Protein AF-A0A7V8ZRK7-F1 (afdb_monomer_lite)

Structure (mmCIF, N/CA/C/O backbone):
data_AF-A0A7V8ZRK7-F1
#
_entry.id   AF-A0A7V8ZRK7-F1
#
loop_
_atom_site.group_PDB
_atom_site.id
_atom_site.type_symbol
_atom_site.label_atom_id
_atom_site.label_alt_id
_atom_site.label_comp_id
_atom_site.label_asym_id
_atom_site.label_entity_id
_atom_site.label_seq_id
_atom_site.pdbx_PDB_ins_code
_atom_site.Cartn_x
_atom_site.Cartn_y
_atom_site.Cartn_z
_atom_site.occupancy
_atom_site.B_iso_or_equiv
_atom_site.auth_seq_id
_atom_site.auth_comp_id
_atom_site.auth_asym_id
_atom_site.auth_atom_id
_atom_site.pdbx_PDB_model_num
ATOM 1 N N . MET A 1 1 ? 13.285 -46.878 28.700 1.00 49.59 1 MET A N 1
ATOM 2 C CA . MET A 1 1 ? 12.291 -46.080 29.447 1.00 49.59 1 MET A CA 1
ATOM 3 C C . MET A 1 1 ? 12.129 -44.746 28.738 1.00 49.59 1 MET A C 1
ATOM 5 O O . MET A 1 1 ? 13.126 -44.226 28.260 1.00 49.59 1 MET A O 1
ATOM 9 N N . VAL A 1 2 ? 10.894 -44.238 28.729 1.00 45.53 2 VAL A N 1
ATOM 10 C CA . VAL A 1 2 ? 10.384 -42.991 28.126 1.00 45.53 2 VAL A CA 1
ATOM 11 C C . VAL A 1 2 ? 9.865 -43.122 26.686 1.00 45.53 2 VAL A C 1
ATOM 13 O O . VAL A 1 2 ? 10.533 -43.597 25.776 1.00 45.53 2 VAL A O 1
ATOM 16 N N . SER A 1 3 ? 8.589 -42.762 26.587 1.00 47.34 3 SER A N 1
ATOM 17 C CA . SER A 1 3 ? 7.546 -43.185 25.664 1.00 47.34 3 SER A CA 1
ATOM 18 C C . SER A 1 3 ? 7.633 -42.636 24.245 1.00 47.34 3 SER A C 1
ATOM 20 O O . SER A 1 3 ? 7.908 -41.455 24.042 1.00 47.34 3 SER A O 1
ATOM 22 N N . LEU A 1 4 ? 7.207 -43.460 23.279 1.00 54.72 4 LEU A N 1
ATOM 23 C CA . LEU A 1 4 ? 6.599 -42.964 22.046 1.00 54.72 4 LEU A CA 1
ATOM 24 C C . LEU A 1 4 ? 5.312 -42.211 22.409 1.00 54.72 4 LEU A C 1
ATOM 26 O O . LEU A 1 4 ? 4.334 -42.823 22.837 1.00 54.72 4 LEU A O 1
ATOM 30 N N . VAL A 1 5 ? 5.291 -40.894 22.222 1.00 57.84 5 VAL A N 1
ATOM 31 C CA . VAL A 1 5 ? 4.032 -40.149 22.133 1.00 57.84 5 VAL A CA 1
ATOM 32 C C . VAL A 1 5 ? 3.570 -40.247 20.684 1.00 57.84 5 VAL A C 1
ATOM 34 O O . VAL A 1 5 ? 4.053 -39.530 19.811 1.00 57.84 5 VAL A O 1
ATOM 37 N N . ALA A 1 6 ? 2.656 -41.179 20.422 1.00 55.97 6 ALA A N 1
ATOM 38 C CA . ALA A 1 6 ? 1.876 -41.192 19.195 1.00 55.97 6 ALA A CA 1
ATOM 39 C C . ALA A 1 6 ? 0.969 -39.952 19.202 1.00 55.97 6 ALA A C 1
ATOM 41 O O . ALA A 1 6 ? -0.041 -39.907 19.902 1.00 55.97 6 ALA A O 1
ATOM 42 N N . ALA A 1 7 ? 1.360 -38.912 18.468 1.00 58.16 7 ALA A N 1
ATOM 43 C CA . ALA A 1 7 ? 0.513 -37.753 18.244 1.00 58.16 7 ALA A CA 1
ATOM 44 C C . ALA A 1 7 ? -0.570 -38.136 17.227 1.00 58.16 7 ALA A C 1
ATOM 46 O O . ALA A 1 7 ? -0.363 -38.073 16.016 1.00 58.16 7 ALA A O 1
ATOM 47 N N . SER A 1 8 ? -1.720 -38.576 17.734 1.00 66.69 8 SER A N 1
ATOM 48 C CA . SER A 1 8 ? -2.946 -38.727 16.958 1.00 66.69 8 SER A CA 1
ATOM 49 C C . SER A 1 8 ? -3.304 -37.381 16.329 1.00 66.69 8 SER A C 1
ATOM 51 O O . SER A 1 8 ? -3.776 -36.472 17.010 1.00 66.69 8 SER A O 1
ATOM 53 N N . PHE A 1 9 ? -3.069 -37.245 15.025 1.00 63.53 9 PHE A N 1
ATOM 54 C CA . PHE A 1 9 ? -3.585 -36.136 14.229 1.00 63.53 9 PHE A CA 1
ATOM 55 C C . PHE A 1 9 ? -5.103 -36.322 14.119 1.00 63.53 9 PHE A C 1
ATOM 57 O O . PHE A 1 9 ? -5.605 -37.007 13.230 1.00 63.53 9 PHE A O 1
ATOM 64 N N . ALA A 1 10 ? -5.841 -35.783 15.090 1.00 66.94 10 ALA A N 1
ATOM 65 C CA . ALA A 1 10 ? -7.290 -35.709 15.013 1.00 66.94 10 ALA A CA 1
ATOM 66 C C . ALA A 1 10 ? -7.660 -34.907 13.757 1.00 66.94 10 ALA A C 1
ATOM 68 O O . ALA A 1 10 ? -7.196 -33.780 13.576 1.00 66.94 10 ALA A O 1
ATOM 69 N N . LEU A 1 11 ? -8.471 -35.502 12.879 1.00 69.69 11 LEU A N 1
ATOM 70 C CA . LEU A 1 11 ? -9.077 -34.813 11.743 1.00 69.69 11 LEU A CA 1
ATOM 71 C C . LEU A 1 11 ? -9.937 -33.667 12.285 1.00 69.69 11 LEU A C 1
ATOM 73 O O . LEU A 1 11 ? -11.059 -33.890 12.739 1.00 69.69 11 LEU A O 1
ATOM 77 N N . LEU A 1 12 ? -9.420 -32.438 12.245 1.00 70.31 12 LEU A N 1
ATOM 78 C CA . LEU A 1 12 ? -10.267 -31.267 12.413 1.00 70.31 12 LEU A CA 1
ATOM 79 C C . LEU A 1 12 ? -11.165 -31.163 11.171 1.00 70.31 12 LEU A C 1
ATOM 81 O O . LEU A 1 12 ? -10.638 -31.131 10.055 1.00 70.31 12 LEU A O 1
ATOM 85 N N . PRO A 1 13 ? -12.497 -31.084 11.328 1.00 64.69 13 PRO A N 1
ATOM 86 C CA . PRO A 1 13 ? -13.366 -30.742 10.218 1.00 64.69 13 PRO A CA 1
ATOM 87 C C . PRO A 1 13 ? -12.992 -29.340 9.731 1.00 64.69 13 PRO A C 1
ATOM 89 O O . PRO A 1 13 ? -12.973 -28.375 10.499 1.00 64.69 13 PRO A O 1
ATOM 92 N N . SER A 1 14 ? -12.669 -29.231 8.447 1.00 64.50 14 SER A N 1
ATOM 93 C CA . SER A 1 14 ? -12.507 -27.958 7.761 1.00 64.50 14 SER A CA 1
ATOM 94 C C . SER A 1 14 ? -13.852 -27.238 7.771 1.00 64.50 14 SER A C 1
ATOM 96 O O . SER A 1 14 ? -14.757 -27.562 7.003 1.00 64.50 14 SER A O 1
ATOM 98 N N . ALA A 1 15 ? -13.999 -26.260 8.666 1.00 63.34 15 ALA A N 1
ATOM 99 C CA . ALA A 1 15 ? -15.116 -25.332 8.599 1.00 63.34 15 ALA A CA 1
ATOM 100 C C . ALA A 1 15 ? -15.126 -24.689 7.198 1.00 63.34 15 ALA A C 1
ATOM 102 O O . ALA A 1 15 ? -14.070 -24.237 6.736 1.00 63.34 15 ALA A O 1
ATOM 103 N N . PRO A 1 16 ? -16.273 -24.642 6.498 1.00 58.50 16 PRO A N 1
ATOM 104 C CA . PRO A 1 16 ? -16.356 -23.936 5.233 1.00 58.50 16 PRO A CA 1
ATOM 105 C C . PRO A 1 16 ? -16.044 -22.464 5.502 1.00 58.50 16 PRO A C 1
ATOM 107 O O . PRO A 1 16 ? -16.762 -21.785 6.238 1.00 58.50 16 PRO A O 1
ATOM 110 N N . TYR A 1 17 ? -14.939 -21.976 4.935 1.00 57.72 17 TYR A N 1
ATOM 111 C CA . TYR A 1 17 ? -14.633 -20.552 4.930 1.00 57.72 17 TYR A CA 1
ATOM 112 C C . TYR A 1 17 ? -15.830 -19.827 4.310 1.00 57.72 17 TYR A C 1
ATOM 114 O O . TYR A 1 17 ? -16.193 -20.096 3.168 1.00 57.72 17 TYR A O 1
ATOM 122 N N . ALA A 1 18 ? -16.460 -18.984 5.129 1.00 52.59 18 ALA A N 1
ATOM 123 C CA . ALA A 1 18 ? -17.659 -18.196 4.872 1.00 52.59 18 ALA A CA 1
ATOM 124 C C . ALA A 1 18 ? -18.048 -18.056 3.387 1.00 52.59 18 ALA A C 1
ATOM 126 O O . ALA A 1 18 ? -17.406 -17.347 2.610 1.00 52.59 18 ALA A O 1
ATOM 127 N N . GLN A 1 19 ? -19.160 -18.694 3.025 1.00 58.88 19 GLN A N 1
ATOM 128 C CA . GLN A 1 19 ? -19.953 -18.317 1.861 1.00 58.88 19 GLN A CA 1
ATOM 129 C C . GLN A 1 19 ? -20.566 -16.933 2.135 1.00 58.88 19 GLN A C 1
ATOM 131 O O . GLN A 1 19 ? -21.125 -16.716 3.208 1.00 58.88 19 GLN A O 1
ATOM 136 N N . GLY A 1 20 ? -20.496 -16.017 1.166 1.00 57.62 20 GLY A N 1
ATOM 137 C CA . GLY A 1 20 ? -21.382 -14.849 1.145 1.00 57.62 20 GLY A CA 1
ATOM 138 C C . GLY A 1 20 ? -20.739 -13.506 1.475 1.00 57.62 20 GLY A C 1
ATOM 139 O O . GLY A 1 20 ? -21.138 -12.831 2.413 1.00 57.62 20 GLY A O 1
ATOM 140 N N . MET A 1 21 ? -19.818 -13.061 0.626 1.00 56.84 21 MET A N 1
ATOM 141 C CA . MET A 1 21 ? -19.810 -11.656 0.222 1.00 56.84 21 MET A CA 1
ATOM 142 C C . MET A 1 21 ? -19.753 -11.662 -1.300 1.00 56.84 21 MET A C 1
ATOM 144 O O . MET A 1 21 ? -18.670 -11.749 -1.878 1.00 56.84 21 MET A O 1
ATOM 148 N N . GLU A 1 22 ? -20.909 -11.600 -1.960 1.00 65.38 22 GLU A N 1
ATOM 149 C CA . GLU A 1 22 ? -20.957 -11.230 -3.374 1.00 65.38 22 GLU A CA 1
ATOM 150 C C . GLU A 1 22 ? -20.528 -9.763 -3.465 1.00 65.38 22 GLU A C 1
ATOM 152 O O . GLU A 1 22 ? -21.320 -8.820 -3.423 1.00 65.38 22 GLU A O 1
ATOM 157 N N . GLY A 1 23 ? -19.213 -9.555 -3.469 1.00 68.25 23 GLY A N 1
ATOM 158 C CA . GLY A 1 23 ? -18.635 -8.249 -3.7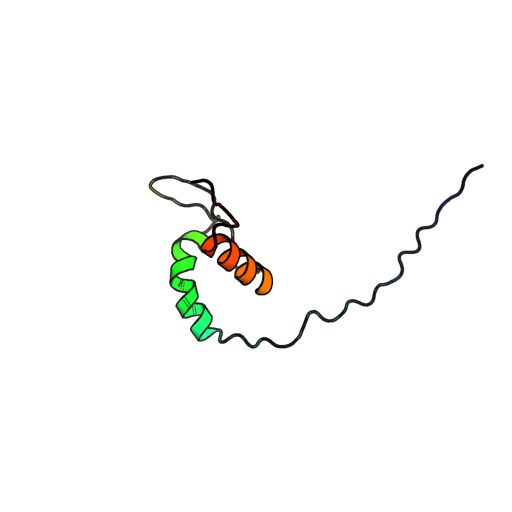02 1.00 68.25 23 GLY A CA 1
ATOM 159 C C . GLY A 1 23 ? -19.127 -7.732 -5.049 1.00 68.25 23 GLY A C 1
ATOM 160 O O . GLY A 1 23 ? -19.221 -8.477 -6.023 1.00 68.25 23 GLY A O 1
ATOM 161 N N . ARG A 1 24 ? -19.422 -6.432 -5.127 1.00 84.94 24 ARG A N 1
ATOM 162 C CA . ARG A 1 24 ? -19.774 -5.779 -6.393 1.00 84.94 24 ARG A CA 1
ATOM 163 C C . ARG A 1 24 ? -18.532 -5.719 -7.280 1.00 84.94 24 ARG A C 1
ATOM 165 O O . ARG A 1 24 ? -17.831 -4.712 -7.275 1.00 84.94 24 ARG A O 1
ATOM 172 N N . ALA A 1 25 ? -18.237 -6.796 -8.007 1.00 84.56 25 ALA A N 1
ATOM 173 C CA . ALA A 1 25 ? -16.979 -6.972 -8.733 1.00 84.56 25 ALA A CA 1
ATOM 174 C C . ALA A 1 25 ? -16.685 -5.812 -9.697 1.00 84.56 25 ALA A C 1
ATOM 176 O O . ALA A 1 25 ? -15.574 -5.291 -9.703 1.00 84.56 25 ALA A O 1
ATOM 177 N N . ALA A 1 26 ? -17.697 -5.341 -10.432 1.00 88.25 26 ALA A N 1
ATOM 178 C CA . ALA A 1 26 ? -17.559 -4.203 -11.343 1.00 88.25 26 ALA A CA 1
ATOM 179 C C . ALA A 1 26 ? -17.178 -2.899 -10.616 1.00 88.25 26 ALA A C 1
ATOM 181 O O . ALA A 1 26 ? -16.312 -2.153 -11.068 1.00 88.25 26 ALA A O 1
ATOM 182 N N . GLU A 1 27 ? -17.787 -2.637 -9.460 1.00 89.12 27 GLU A N 1
ATOM 183 C CA . GLU A 1 27 ? -17.479 -1.467 -8.633 1.00 89.12 27 GLU A CA 1
ATOM 184 C C . GLU A 1 27 ? -16.107 -1.600 -7.954 1.00 89.12 27 GLU A C 1
ATOM 186 O O . GLU A 1 27 ? -15.334 -0.644 -7.885 1.00 89.12 27 GLU A O 1
ATOM 191 N N . GLY A 1 28 ? -15.773 -2.807 -7.494 1.00 87.12 28 GLY A N 1
ATOM 192 C CA . GLY A 1 28 ? -14.456 -3.135 -6.957 1.00 87.12 28 GLY A CA 1
ATOM 193 C C . GLY A 1 28 ? -13.354 -2.919 -7.992 1.00 87.12 28 GLY A C 1
ATOM 194 O O . GLY A 1 28 ? -12.338 -2.309 -7.674 1.00 87.12 28 GLY A O 1
ATOM 195 N N . ALA A 1 29 ? -13.574 -3.331 -9.243 1.00 87.88 29 ALA A N 1
ATOM 196 C CA . ALA A 1 29 ? -12.635 -3.114 -10.340 1.00 87.88 29 ALA A CA 1
ATOM 197 C C . ALA A 1 29 ? -12.392 -1.620 -10.602 1.00 87.88 29 ALA A C 1
ATOM 199 O O . ALA A 1 29 ? -11.240 -1.200 -10.718 1.00 87.88 29 ALA A O 1
ATOM 200 N N . ARG A 1 30 ? -13.454 -0.800 -10.611 1.00 90.81 30 ARG A N 1
ATOM 201 C CA . ARG A 1 30 ? -13.338 0.661 -10.762 1.00 90.81 30 ARG A CA 1
ATOM 202 C C . ARG A 1 30 ? -12.489 1.277 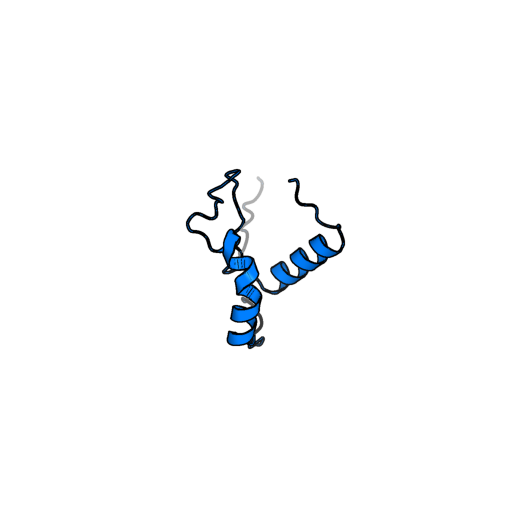-9.653 1.00 90.81 30 ARG A C 1
ATOM 204 O O . ARG A 1 30 ? -11.562 2.025 -9.946 1.00 90.81 30 ARG A O 1
ATOM 211 N N . LYS A 1 31 ? -12.748 0.919 -8.393 1.00 89.75 31 LYS A N 1
ATOM 212 C CA . LYS A 1 31 ? -11.978 1.408 -7.236 1.00 89.75 31 LYS A CA 1
ATOM 213 C C . LYS A 1 31 ? -10.526 0.925 -7.234 1.00 89.75 31 LYS A C 1
ATOM 215 O O . LYS A 1 31 ? -9.631 1.694 -6.902 1.00 89.75 31 LYS A O 1
ATOM 220 N N . ASN A 1 32 ? -10.287 -0.318 -7.646 1.00 90.00 32 ASN A N 1
ATOM 221 C CA . ASN A 1 32 ? -8.952 -0.918 -7.679 1.00 90.00 32 ASN A CA 1
ATOM 222 C C . ASN A 1 32 ? -8.041 -0.343 -8.774 1.00 90.00 32 ASN A C 1
ATOM 224 O O . ASN A 1 32 ? -6.830 -0.557 -8.709 1.00 90.00 32 ASN A O 1
ATOM 228 N N . SER A 1 33 ? -8.581 0.387 -9.756 1.00 90.75 33 SER A N 1
ATOM 229 C CA . SER A 1 33 ? -7.793 0.988 -10.845 1.00 90.75 33 SER A CA 1
ATOM 230 C C . SER A 1 33 ? -6.648 1.874 -10.337 1.00 90.75 33 SER A C 1
ATOM 232 O O . SER A 1 33 ? -5.528 1.770 -10.831 1.00 90.75 33 SER A O 1
ATOM 234 N N . ALA A 1 34 ? -6.884 2.654 -9.278 1.00 90.25 34 ALA A N 1
ATOM 235 C CA . ALA A 1 34 ? -5.866 3.497 -8.651 1.00 90.25 34 ALA A CA 1
ATOM 236 C C . ALA A 1 34 ? -4.745 2.690 -7.966 1.00 90.25 34 ALA A C 1
ATOM 238 O O . ALA A 1 34 ? -3.628 3.174 -7.815 1.00 90.25 34 ALA A O 1
ATOM 239 N N . CYS A 1 35 ? -5.027 1.454 -7.550 1.00 91.88 35 CYS A N 1
ATOM 240 C CA . CYS A 1 35 ? -4.069 0.586 -6.864 1.00 91.88 35 CYS A CA 1
ATOM 241 C C . CYS A 1 35 ? -3.224 -0.223 -7.857 1.00 91.88 35 CYS A C 1
ATOM 243 O O . CYS A 1 35 ? -2.049 -0.505 -7.608 1.00 91.88 35 CYS A O 1
ATOM 245 N N . ALA A 1 36 ? -3.830 -0.608 -8.984 1.00 90.75 36 ALA A N 1
ATOM 246 C CA . ALA A 1 36 ? -3.222 -1.479 -9.984 1.00 90.75 36 ALA A CA 1
ATOM 247 C C . ALA A 1 36 ? -1.958 -0.875 -10.614 1.00 90.75 36 ALA A C 1
ATOM 249 O O . ALA A 1 36 ? -1.061 -1.630 -10.979 1.00 90.75 36 ALA A O 1
ATOM 250 N N . GLY A 1 37 ? -1.851 0.458 -10.661 1.00 88.12 37 GLY A N 1
ATOM 251 C CA . GLY A 1 37 ? -0.693 1.157 -11.221 1.00 88.12 37 GLY A CA 1
ATOM 252 C C . GLY A 1 37 ? 0.645 0.732 -10.611 1.00 88.12 37 GLY A C 1
ATOM 253 O O . GLY A 1 37 ? 1.612 0.597 -11.345 1.00 88.12 37 GLY A O 1
ATOM 254 N N . CYS A 1 38 ? 0.691 0.447 -9.305 1.00 90.31 38 CYS A N 1
ATOM 255 C CA . CYS A 1 38 ? 1.903 -0.052 -8.642 1.00 90.31 38 CYS A CA 1
ATOM 256 C C . CYS A 1 38 ? 1.799 -1.538 -8.270 1.00 90.31 38 CYS A C 1
ATOM 258 O O . CYS A 1 38 ? 2.776 -2.275 -8.363 1.00 90.31 38 CYS A O 1
ATOM 260 N N . HIS A 1 39 ? 0.619 -1.997 -7.844 1.00 92.88 39 HIS A N 1
ATOM 261 C CA . HIS A 1 39 ? 0.430 -3.348 -7.298 1.00 92.88 39 HIS A CA 1
ATOM 262 C C . HIS A 1 39 ? 0.067 -4.41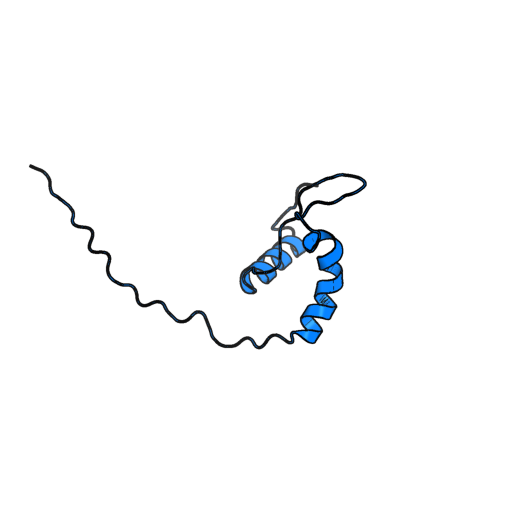0 -8.348 1.00 92.88 39 HIS A C 1
ATOM 264 O O . HIS A 1 39 ? -0.021 -5.594 -8.013 1.00 92.88 39 HIS A O 1
ATOM 270 N N . GLY A 1 40 ? -0.180 -3.994 -9.593 1.00 89.75 40 GLY A N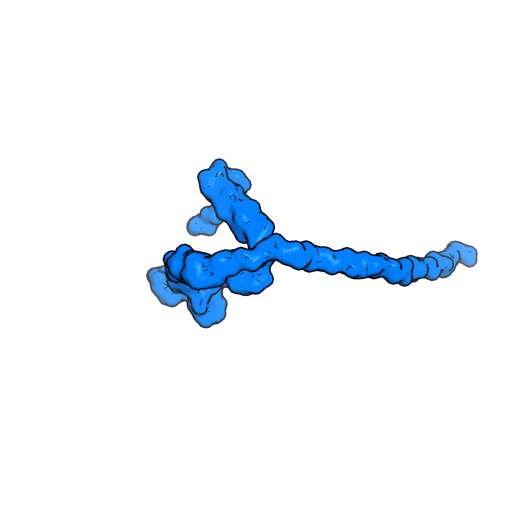 1
ATOM 271 C CA . GLY A 1 40 ? -0.528 -4.855 -10.724 1.00 89.75 40 GLY A CA 1
ATOM 272 C C . GLY A 1 40 ? 0.584 -5.021 -11.761 1.00 89.75 40 GLY A C 1
ATOM 273 O O . GLY A 1 40 ? 0.371 -5.728 -12.739 1.00 89.75 40 GLY A O 1
ATOM 274 N N . ILE A 1 41 ? 1.748 -4.389 -11.561 1.00 90.25 41 ILE A N 1
ATOM 275 C CA . ILE A 1 41 ? 2.899 -4.511 -12.465 1.00 90.25 41 ILE A CA 1
ATOM 276 C C . ILE A 1 41 ? 3.470 -5.931 -12.380 1.00 90.25 41 ILE A C 1
ATOM 278 O O . ILE A 1 41 ? 3.568 -6.513 -11.294 1.00 90.25 41 ILE A O 1
ATOM 282 N N . GLU A 1 42 ? 3.885 -6.473 -13.522 1.00 88.19 42 GLU A N 1
ATOM 283 C CA . GLU A 1 42 ? 4.616 -7.735 -13.587 1.00 88.19 42 GLU A CA 1
ATOM 284 C C . GLU A 1 42 ? 5.874 -7.701 -12.702 1.00 88.19 42 GLU A C 1
ATOM 286 O O . GLU A 1 42 ? 6.617 -6.721 -12.655 1.00 88.19 42 GLU A O 1
ATOM 291 N N . GLY A 1 43 ? 6.084 -8.766 -11.926 1.00 90.00 43 GLY A N 1
ATOM 292 C CA . GLY A 1 43 ? 7.190 -8.853 -10.971 1.00 90.00 43 GLY A CA 1
ATOM 293 C C . GLY A 1 43 ? 7.044 -7.971 -9.725 1.00 90.00 43 GLY A C 1
ATOM 294 O O . GLY A 1 43 ? 7.903 -8.046 -8.850 1.00 90.00 43 GLY A O 1
ATOM 295 N N . TRP A 1 44 ? 5.967 -7.182 -9.609 1.00 92.62 44 TRP A N 1
ATOM 296 C CA . TRP A 1 44 ? 5.657 -6.306 -8.474 1.00 92.62 44 TRP A CA 1
ATOM 297 C C . TRP A 1 44 ? 6.821 -5.399 -8.066 1.00 92.62 44 TRP A C 1
ATOM 299 O O . TRP A 1 44 ? 7.197 -5.307 -6.897 1.00 92.62 44 TRP A O 1
ATOM 309 N N . ARG A 1 45 ? 7.425 -4.736 -9.051 1.00 90.38 45 ARG A N 1
ATOM 310 C CA . ARG A 1 45 ? 8.506 -3.771 -8.846 1.00 90.38 45 ARG A CA 1
ATOM 311 C C . ARG A 1 45 ? 8.232 -2.513 -9.654 1.00 90.38 45 ARG A C 1
ATOM 313 O O . ARG A 1 45 ? 7.758 -2.589 -10.783 1.00 90.38 45 ARG A O 1
ATOM 320 N N . THR A 1 46 ? 8.537 -1.357 -9.081 1.00 88.44 46 THR A N 1
ATOM 321 C CA . THR A 1 46 ? 8.475 -0.082 -9.8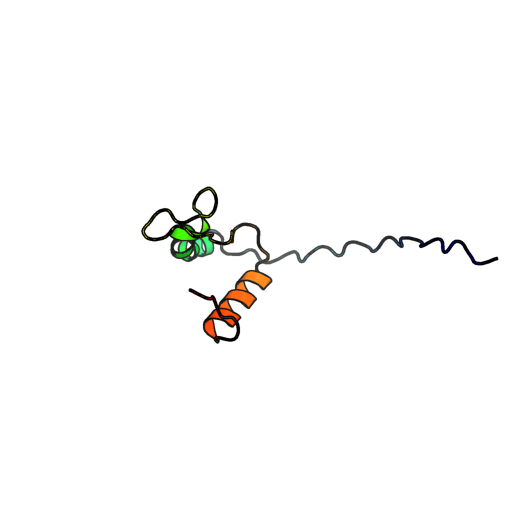06 1.00 88.44 46 THR A CA 1
ATOM 322 C C . THR A 1 46 ? 9.641 0.049 -10.788 1.00 88.44 46 THR A C 1
ATOM 324 O O . THR A 1 46 ? 10.716 -0.503 -10.557 1.00 88.44 46 THR A O 1
ATOM 327 N N . ALA A 1 47 ? 9.443 0.794 -11.880 1.00 81.06 47 ALA A N 1
ATOM 328 C CA . ALA A 1 47 ? 10.461 0.975 -12.921 1.00 81.06 47 ALA A CA 1
ATOM 329 C C . ALA A 1 47 ? 11.236 2.308 -12.819 1.00 81.06 47 ALA A C 1
ATOM 331 O O . ALA A 1 47 ? 12.407 2.355 -13.180 1.00 81.06 47 ALA A O 1
ATOM 332 N N . TYR A 1 48 ? 10.619 3.390 -12.321 1.00 79.19 48 TYR A N 1
ATOM 333 C CA . TYR A 1 48 ? 11.219 4.733 -12.256 1.00 79.19 48 TYR A CA 1
ATOM 334 C C . TYR A 1 48 ? 10.497 5.608 -11.209 1.00 79.19 48 TYR A C 1
ATOM 336 O O . TYR A 1 48 ? 9.298 5.408 -11.004 1.00 79.19 48 TYR A O 1
ATOM 344 N N . PRO A 1 49 ? 11.155 6.586 -10.550 1.00 78.69 49 PRO A N 1
ATOM 345 C CA . PRO A 1 49 ? 12.594 6.889 -10.570 1.00 78.69 49 PRO A CA 1
ATOM 346 C C . PRO A 1 49 ? 13.432 5.990 -9.653 1.00 78.69 49 PRO A C 1
ATOM 348 O O . PRO A 1 49 ? 14.638 5.875 -9.839 1.00 78.69 49 PRO A O 1
ATOM 351 N N . LYS A 1 50 ? 12.809 5.329 -8.673 1.00 84.94 50 LYS A N 1
ATOM 352 C CA . LYS A 1 50 ? 13.471 4.395 -7.757 1.00 84.94 50 LYS A CA 1
ATOM 353 C C . LYS A 1 50 ? 12.809 3.033 -7.891 1.00 84.94 50 LYS A C 1
ATOM 355 O O . LYS A 1 50 ? 11.587 2.935 -7.785 1.00 84.94 50 LYS A O 1
ATOM 360 N N . VAL A 1 51 ? 13.616 2.002 -8.120 1.00 87.69 51 VAL A N 1
ATOM 361 C CA . V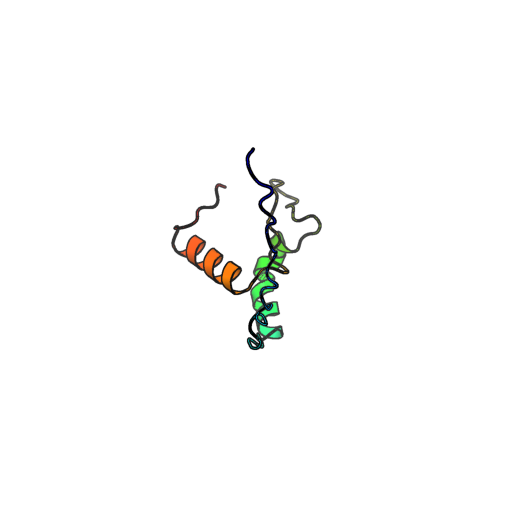AL A 1 51 ? 13.153 0.613 -8.183 1.00 87.69 51 VAL A CA 1
ATOM 362 C C . VAL A 1 51 ? 13.002 0.089 -6.762 1.00 87.69 51 VAL A C 1
ATOM 364 O O . VAL A 1 51 ? 13.977 0.015 -6.014 1.00 87.69 51 VAL A O 1
ATOM 367 N N . TYR A 1 52 ? 11.792 -0.303 -6.393 1.00 87.94 52 TYR A N 1
ATOM 368 C CA . TYR A 1 52 ? 11.511 -0.982 -5.134 1.00 87.94 52 TYR A CA 1
ATOM 369 C C . TYR A 1 52 ? 10.420 -2.031 -5.323 1.00 87.94 52 TYR A C 1
ATOM 371 O O . TYR A 1 52 ? 9.649 -1.993 -6.284 1.00 87.94 52 TYR A O 1
ATOM 379 N N . SER A 1 53 ? 10.392 -3.000 -4.409 1.00 90.62 53 SER A N 1
ATOM 380 C CA . SER A 1 53 ? 9.373 -4.045 -4.399 1.00 90.62 53 SER A CA 1
ATOM 381 C C . SER A 1 53 ? 8.054 -3.496 -3.872 1.00 90.62 53 SER A C 1
ATOM 383 O O . SER A 1 53 ? 8.003 -2.825 -2.842 1.00 90.62 53 SER A O 1
ATOM 385 N N . VAL A 1 54 ? 6.979 -3.840 -4.563 1.00 91.38 54 VAL A N 1
ATOM 386 C CA . VAL A 1 54 ? 5.601 -3.525 -4.217 1.00 91.38 54 VAL A CA 1
ATOM 387 C C . VAL A 1 54 ? 4.918 -4.839 -3.818 1.00 91.38 54 VAL A C 1
ATOM 389 O O . VAL A 1 54 ? 5.154 -5.869 -4.440 1.00 91.38 54 VAL A O 1
ATOM 392 N N . PRO A 1 55 ? 4.093 -4.887 -2.766 1.00 91.69 55 PRO A N 1
ATOM 393 C CA . PRO A 1 55 ? 3.412 -6.125 -2.402 1.00 91.69 55 PRO A CA 1
ATOM 394 C C . PRO A 1 55 ? 2.267 -6.446 -3.372 1.00 91.69 55 PRO A C 1
ATOM 396 O O . PRO A 1 55 ? 1.508 -5.563 -3.775 1.00 91.69 55 PRO A O 1
ATOM 399 N N . LYS A 1 56 ? 2.073 -7.728 -3.687 1.00 92.50 56 LYS A N 1
ATOM 400 C CA . LYS A 1 56 ? 0.902 -8.203 -4.436 1.00 92.50 56 LYS A CA 1
ATOM 401 C C . LYS A 1 56 ? -0.366 -8.096 -3.580 1.00 92.50 56 LYS A C 1
ATOM 403 O O . LYS A 1 56 ? -0.427 -8.661 -2.492 1.00 92.50 56 LYS A O 1
ATOM 408 N N . ILE A 1 57 ? -1.397 -7.422 -4.098 1.00 92.06 57 ILE A N 1
ATOM 409 C CA . ILE A 1 57 ? -2.718 -7.316 -3.441 1.00 92.06 57 ILE A CA 1
ATOM 410 C C . ILE A 1 57 ? -3.672 -8.432 -3.899 1.00 92.06 57 ILE A C 1
ATOM 412 O O . ILE A 1 57 ? -4.461 -8.947 -3.108 1.00 92.06 57 ILE A O 1
ATOM 416 N N . GLY A 1 58 ? -3.613 -8.812 -5.179 1.00 89.12 58 GLY A N 1
ATOM 417 C CA . GLY A 1 58 ? -4.511 -9.815 -5.755 1.00 89.12 58 GLY A CA 1
ATOM 418 C C . GLY A 1 58 ? -4.365 -11.188 -5.090 1.00 89.12 58 GLY A C 1
ATOM 419 O O . GLY A 1 58 ? -3.252 -11.698 -4.961 1.00 89.12 58 GLY A O 1
ATOM 420 N N . GLY A 1 59 ? -5.495 -11.788 -4.704 1.00 89.00 59 GLY A N 1
ATOM 421 C CA . GLY A 1 59 ? -5.554 -13.086 -4.017 1.00 89.00 59 GLY A CA 1
ATOM 422 C C . GLY A 1 59 ? -5.490 -13.012 -2.488 1.00 89.00 59 GLY A C 1
ATOM 423 O O . GLY A 1 59 ? -5.548 -14.047 -1.835 1.00 89.00 59 GLY A O 1
ATOM 424 N N . GLN A 1 60 ? -5.385 -11.816 -1.904 1.00 92.19 60 GLN A N 1
ATOM 425 C CA . GLN A 1 60 ? -5.393 -11.639 -0.453 1.00 92.19 60 GLN A CA 1
ATOM 426 C C . GLN A 1 60 ? -6.818 -11.666 0.127 1.00 92.19 60 GLN A C 1
ATOM 428 O O . GLN A 1 60 ? -7.781 -11.255 -0.523 1.00 92.19 60 GLN A O 1
ATOM 433 N N . HIS A 1 61 ? -6.952 -12.094 1.384 1.00 91.44 61 HIS A N 1
ATOM 434 C CA . HIS A 1 61 ? -8.224 -12.081 2.100 1.00 91.44 61 HIS A CA 1
ATOM 435 C C . HIS A 1 61 ? -8.773 -10.655 2.243 1.00 91.44 61 HIS A C 1
ATOM 437 O O . HIS A 1 61 ? -8.065 -9.732 2.657 1.00 91.44 61 HIS A O 1
ATOM 443 N N . ALA A 1 62 ? -10.069 -10.482 1.975 1.00 89.19 62 ALA A N 1
ATOM 444 C CA . ALA A 1 62 ? -10.729 -9.180 2.060 1.00 89.19 62 ALA A CA 1
ATOM 445 C C . ALA A 1 62 ? -10.590 -8.537 3.453 1.00 89.19 62 ALA A C 1
ATOM 447 O O . ALA A 1 62 ? -10.307 -7.344 3.561 1.00 89.19 62 ALA A O 1
ATOM 448 N N . SER A 1 63 ? -10.721 -9.331 4.522 1.00 93.25 63 SER A N 1
ATOM 449 C CA . SER A 1 63 ? -10.562 -8.868 5.906 1.00 93.25 63 SER A CA 1
ATOM 450 C C . SER A 1 63 ? -9.164 -8.311 6.180 1.00 93.25 63 SER A C 1
ATOM 452 O O . SER A 1 63 ? -9.038 -7.270 6.825 1.00 93.25 63 SER A O 1
ATOM 454 N N . TYR A 1 64 ? -8.122 -8.949 5.639 1.00 94.62 64 TYR A N 1
ATOM 455 C CA . TYR A 1 64 ? -6.747 -8.474 5.767 1.00 94.62 64 TYR A CA 1
ATOM 456 C C . TYR A 1 64 ? -6.551 -7.132 5.062 1.00 94.62 64 TYR A C 1
ATOM 458 O O . TYR A 1 64 ? -5.995 -6.208 5.652 1.00 94.62 64 TYR A O 1
ATOM 466 N N . ILE A 1 65 ? -7.038 -6.996 3.824 1.00 92.88 65 ILE A N 1
ATOM 467 C CA . ILE A 1 65 ? -6.926 -5.741 3.069 1.00 92.88 65 ILE A CA 1
ATOM 468 C C . ILE A 1 65 ? -7.629 -4.602 3.813 1.00 92.88 65 ILE A C 1
ATOM 470 O O . ILE A 1 65 ? -7.046 -3.535 3.995 1.00 92.88 65 ILE A O 1
ATOM 474 N N . VAL A 1 66 ? -8.840 -4.841 4.324 1.00 93.88 66 VAL A N 1
ATOM 475 C CA . VAL A 1 66 ? -9.571 -3.851 5.127 1.00 93.88 66 VAL A CA 1
ATOM 476 C C . VAL A 1 66 ? -8.796 -3.474 6.393 1.00 93.88 66 VAL A C 1
ATOM 478 O O . VAL A 1 66 ? -8.671 -2.286 6.695 1.00 93.88 66 VAL A O 1
ATOM 481 N N . ALA A 1 67 ? -8.262 -4.452 7.128 1.00 97.38 67 ALA A N 1
ATOM 482 C CA . ALA A 1 67 ? -7.491 -4.201 8.344 1.00 97.38 67 ALA A CA 1
ATOM 483 C C . ALA A 1 67 ? -6.209 -3.400 8.058 1.00 97.38 67 ALA A C 1
ATOM 485 O O . ALA A 1 67 ? -5.931 -2.418 8.745 1.00 97.38 67 ALA A O 1
ATOM 486 N N . ALA A 1 68 ? -5.466 -3.766 7.011 1.00 95.75 68 ALA A N 1
ATOM 487 C CA . ALA A 1 68 ? -4.241 -3.083 6.615 1.00 95.75 68 ALA A CA 1
ATOM 488 C C . ALA A 1 68 ? -4.506 -1.626 6.210 1.00 95.75 68 ALA A C 1
ATOM 490 O O . ALA A 1 68 ? -3.834 -0.729 6.715 1.00 95.75 68 ALA A O 1
ATOM 491 N N . LEU A 1 69 ? -5.514 -1.371 5.367 1.00 94.50 69 LEU A N 1
ATOM 492 C CA . LEU A 1 69 ? -5.880 -0.014 4.947 1.00 94.50 69 LEU A CA 1
ATOM 493 C C . LEU A 1 69 ? -6.295 0.863 6.134 1.00 94.50 69 LEU A C 1
ATOM 495 O O . LEU A 1 69 ? -5.892 2.023 6.210 1.00 94.50 69 LEU A O 1
ATOM 499 N N . LYS A 1 70 ? -7.062 0.313 7.085 1.00 97.69 70 LYS A N 1
ATOM 500 C CA . LYS A 1 70 ? -7.423 1.026 8.319 1.00 97.69 70 LYS A CA 1
ATOM 501 C C . LYS A 1 70 ? -6.190 1.370 9.153 1.00 97.69 70 LYS A C 1
ATOM 503 O O . LYS A 1 70 ? -6.095 2.501 9.616 1.00 97.69 70 LYS A O 1
ATOM 508 N N . ALA A 1 71 ? -5.254 0.434 9.302 1.00 98.00 71 ALA A N 1
ATOM 509 C CA . ALA A 1 71 ? -4.032 0.648 10.073 1.00 98.00 71 ALA A CA 1
ATOM 510 C C . ALA A 1 71 ? -3.097 1.688 9.431 1.00 98.00 71 ALA A C 1
ATOM 512 O O . ALA A 1 71 ? -2.510 2.493 10.148 1.00 98.00 71 ALA A O 1
ATOM 513 N N . TYR A 1 72 ? -2.991 1.719 8.097 1.00 95.75 72 TYR A N 1
ATOM 514 C CA . TYR A 1 72 ? -2.266 2.785 7.397 1.00 95.75 72 TYR A CA 1
ATOM 515 C C . TYR A 1 72 ? -2.959 4.139 7.564 1.00 95.75 72 TYR A C 1
ATOM 517 O O . TYR A 1 72 ? -2.307 5.127 7.885 1.00 95.75 72 TYR A O 1
ATOM 525 N N . LYS A 1 73 ? -4.291 4.188 7.416 1.00 96.00 73 LYS A N 1
ATOM 526 C CA . LYS A 1 73 ? -5.070 5.423 7.581 1.00 96.00 73 LYS A CA 1
ATOM 527 C C . LYS A 1 73 ? -4.967 6.002 8.996 1.00 96.00 73 LYS A C 1
ATOM 529 O O . LYS A 1 73 ? -4.959 7.218 9.142 1.00 96.00 73 LYS A O 1
ATOM 534 N N . SER A 1 74 ? -4.924 5.155 10.025 1.00 97.88 74 SER A N 1
ATOM 535 C CA . SER A 1 74 ? -4.796 5.595 11.419 1.00 97.88 74 SER A CA 1
ATOM 536 C C . SER A 1 74 ? -3.355 5.873 11.853 1.00 97.88 74 SER A C 1
ATOM 538 O O . SER A 1 74 ? -3.150 6.332 12.972 1.00 97.88 74 SER A O 1
ATOM 540 N N . GLY A 1 75 ? -2.358 5.547 11.025 1.00 96.19 75 GLY A N 1
ATOM 541 C CA . GLY A 1 75 ? -0.942 5.608 11.394 1.00 96.19 75 GLY A CA 1
ATOM 542 C C . GLY A 1 75 ? -0.465 4.465 12.302 1.00 96.19 75 GLY A C 1
ATOM 543 O O . GLY A 1 75 ? 0.722 4.392 12.603 1.00 96.19 75 GLY A O 1
ATOM 544 N N . ALA A 1 76 ? -1.342 3.532 12.698 1.00 97.56 76 ALA A N 1
ATOM 545 C CA . ALA A 1 76 ? -0.966 2.354 13.491 1.00 97.56 76 ALA A CA 1
ATOM 546 C C . ALA A 1 76 ? -0.004 1.418 12.741 1.00 97.56 76 ALA A C 1
ATOM 548 O O . ALA A 1 76 ? 0.730 0.641 13.350 1.00 97.56 76 ALA A O 1
ATOM 549 N N . ARG A 1 77 ? -0.008 1.488 11.407 1.00 95.56 77 ARG A N 1
ATOM 550 C CA . ARG A 1 77 ? 0.976 0.841 10.548 1.00 95.56 77 ARG A CA 1
ATOM 551 C C . ARG A 1 77 ? 1.710 1.903 9.745 1.00 95.56 77 ARG A C 1
ATOM 553 O O . ARG A 1 77 ? 1.091 2.609 8.955 1.00 95.56 77 ARG A O 1
ATOM 560 N N . SER A 1 78 ? 3.027 1.960 9.908 1.00 92.38 78 SER A N 1
ATOM 561 C CA . SER A 1 78 ? 3.899 2.792 9.079 1.00 92.38 78 SER A CA 1
ATOM 562 C C . SER A 1 78 ? 4.472 1.984 7.914 1.00 92.38 78 SER A C 1
ATOM 564 O O . SER A 1 78 ? 4.703 0.775 8.028 1.00 92.38 78 SER A O 1
ATOM 566 N N . HIS A 1 79 ? 4.684 2.649 6.783 1.00 82.00 79 HIS A N 1
ATOM 567 C CA . HIS A 1 79 ? 5.527 2.152 5.705 1.00 82.00 79 HIS A CA 1
ATOM 568 C C . HIS A 1 79 ? 6.795 3.013 5.691 1.00 82.00 79 HIS A C 1
ATOM 570 O O . HIS A 1 79 ? 6.683 4.210 5.429 1.00 82.00 79 HIS A O 1
ATOM 576 N N . PRO A 1 80 ? 7.975 2.450 5.999 1.00 72.75 80 PRO A N 1
ATOM 577 C CA . PRO A 1 80 ? 9.217 3.194 5.859 1.00 72.75 80 PRO A CA 1
ATOM 578 C C . PRO A 1 80 ? 9.447 3.474 4.368 1.00 72.75 80 PRO A C 1
ATOM 580 O O . PRO A 1 80 ? 9.571 2.534 3.583 1.00 72.75 80 PRO A O 1
ATOM 583 N N . THR A 1 81 ? 9.432 4.753 3.992 1.00 60.00 81 THR A N 1
ATOM 584 C CA . THR A 1 81 ? 9.754 5.252 2.642 1.00 60.00 81 THR A CA 1
ATOM 585 C C . THR A 1 81 ? 11.254 5.336 2.408 1.00 60.00 81 THR A C 1
ATOM 587 O O . THR A 1 81 ? 11.942 5.775 3.356 1.00 60.00 81 THR A O 1
#

Radius of gyration: 20.39 Å; chains: 1; bounding box: 35×53×43 Å

pLDDT: mean 81.29, std 15.01, range [45.53, 98.0]

Foldseek 3Di:
DDDDPPPPPPPDPDDPDDDDDPDPVVVVVVVCPVVCVQQVDVVNWDDDDDTDHHHHPPPDDPVVVVVVVVCVVVVVDDDDD

Secondary structure (DSSP, 8-state):
------------------------HHHHHHHHHHHHHHHSSGGGB--SSS--B----TT--HHHHHHHHHHHHTTSS----

Sequence (81 aa):
MVSLVAASFALLPSAPYAQGMEGRAAEGARKNSACAGCHGIEGWRTAYPKVYSVPKIGGQHASYIVAALKAYKSGARSHPT